Protein AF-A0A645GUB7-F1 (afdb_monomer_lite)

Radius of gyration: 15.47 Å; chains: 1; bounding box: 36×37×34 Å

InterPro domains:
  IPR005238 ComB-like [PF04029] (1-79)
  IPR036702 ComB-like superfamily [G3DSA:3.90.1560.10] (1-89)
  IPR036702 ComB-like superfamily [SSF142823] (1-79)

pLDDT: mean 95.02, std 4.2, range [62.38, 98.06]

Sequence (89 aa):
MEDTLFGGAFVKKLSERAEIVFGSDAVRIAMELWEKARNSPMDYLKNADHYHRLIANGAEGDAAYCLQRNTVSVVPYYNRESKKLTVLQ

Organism: NCBI:txid1076179

Foldseek 3Di:
DVVLLVLLVVVVVVVVPDDDDDPDCSNVVSVVLNVVCVVPVPVVCCPPPVCVVCVVVVNNVVSVVVPDPPPDDWDWDQDPVVRDIDTDD

Structure (mmCIF, N/CA/C/O backbone):
data_AF-A0A645GUB7-F1
#
_entry.id   AF-A0A645GUB7-F1
#
loop_
_atom_site.group_PDB
_atom_site.id
_atom_site.type_symbol
_atom_site.label_atom_id
_atom_site.label_alt_id
_atom_site.label_comp_id
_atom_site.label_asym_id
_atom_site.label_entity_id
_atom_site.label_seq_id
_atom_site.pdbx_PDB_ins_code
_atom_site.Cartn_x
_atom_site.Cartn_y
_atom_site.Cartn_z
_atom_site.occupancy
_atom_site.B_iso_or_equiv
_atom_site.auth_seq_id
_atom_site.auth_comp_id
_atom_site.auth_asym_id
_atom_site.auth_atom_id
_atom_site.pdbx_PDB_model_num
ATOM 1 N N . MET A 1 1 ? 8.186 -3.439 -1.101 1.00 93.50 1 MET A N 1
ATOM 2 C CA . MET A 1 1 ? 8.164 -2.226 -1.960 1.00 93.50 1 MET A CA 1
ATOM 3 C C . MET A 1 1 ? 6.729 -1.879 -2.338 1.00 93.50 1 MET A C 1
ATOM 5 O O . MET A 1 1 ? 6.297 -0.757 -2.120 1.00 93.50 1 MET A O 1
ATOM 9 N N . GLU A 1 2 ? 5.990 -2.857 -2.845 1.00 95.88 2 GLU A N 1
ATOM 10 C CA . GLU A 1 2 ? 4.549 -2.887 -3.085 1.00 95.88 2 GLU A CA 1
ATOM 11 C C . GLU A 1 2 ? 3.715 -2.309 -1.935 1.00 95.88 2 GLU A C 1
ATOM 13 O O . GLU A 1 2 ? 2.920 -1.407 -2.185 1.00 95.88 2 GLU A O 1
ATOM 18 N N . ASP A 1 3 ? 3.967 -2.702 -0.682 1.00 96.69 3 ASP A N 1
ATOM 19 C CA . ASP A 1 3 ? 3.241 -2.166 0.481 1.00 96.69 3 ASP A CA 1
ATOM 20 C C . ASP A 1 3 ? 3.447 -0.655 0.652 1.00 96.69 3 ASP A C 1
ATOM 22 O O . ASP A 1 3 ? 2.517 0.102 0.937 1.00 96.69 3 ASP A O 1
ATOM 26 N N . THR A 1 4 ? 4.677 -0.187 0.431 1.00 97.31 4 THR A N 1
ATOM 27 C CA . THR A 1 4 ? 5.023 1.236 0.491 1.00 97.31 4 THR A CA 1
ATOM 28 C C . THR A 1 4 ? 4.390 2.010 -0.664 1.00 97.31 4 THR A C 1
ATOM 30 O O . THR A 1 4 ? 3.881 3.110 -0.447 1.00 97.31 4 THR A O 1
ATOM 33 N N . LEU A 1 5 ? 4.363 1.436 -1.874 1.00 97.19 5 LEU A N 1
ATOM 34 C CA . LEU A 1 5 ? 3.656 2.027 -3.013 1.00 97.19 5 LEU A CA 1
ATOM 35 C C . LEU A 1 5 ? 2.158 2.144 -2.736 1.00 97.19 5 LEU A C 1
ATOM 37 O O . LEU A 1 5 ? 1.579 3.196 -3.008 1.00 97.19 5 LEU A O 1
ATOM 41 N N . PHE A 1 6 ? 1.542 1.106 -2.162 1.00 97.19 6 PHE A N 1
ATOM 42 C CA . PHE A 1 6 ? 0.147 1.153 -1.738 1.00 97.19 6 PHE A CA 1
ATOM 43 C C . PHE A 1 6 ? -0.077 2.265 -0.710 1.00 97.19 6 PHE A C 1
ATOM 45 O O . PHE A 1 6 ? -0.983 3.074 -0.892 1.00 97.19 6 PHE A O 1
ATOM 52 N N . GLY A 1 7 ? 0.773 2.370 0.317 1.00 97.00 7 GLY A N 1
ATOM 53 C CA . GLY A 1 7 ? 0.690 3.440 1.314 1.00 97.00 7 GLY A CA 1
ATOM 54 C C . GLY A 1 7 ? 0.744 4.839 0.689 1.00 97.00 7 GLY A C 1
ATOM 55 O O . GLY A 1 7 ? -0.087 5.692 1.003 1.00 97.00 7 GLY A O 1
ATOM 56 N N . GLY A 1 8 ? 1.660 5.065 -0.256 1.00 97.31 8 GLY A N 1
ATOM 57 C CA . GLY A 1 8 ? 1.760 6.329 -0.989 1.00 97.31 8 GLY A CA 1
ATOM 58 C C . GLY A 1 8 ? 0.538 6.618 -1.865 1.00 97.31 8 GLY A C 1
ATOM 59 O O . GLY A 1 8 ? -0.002 7.727 -1.831 1.00 97.31 8 GLY A O 1
ATOM 60 N N . ALA A 1 9 ? 0.057 5.615 -2.604 1.00 97.38 9 ALA A N 1
ATOM 61 C CA . ALA A 1 9 ? -1.152 5.715 -3.421 1.00 97.38 9 ALA A CA 1
ATOM 62 C C . ALA A 1 9 ? -2.394 6.014 -2.571 1.00 97.38 9 ALA A C 1
ATOM 64 O O . ALA A 1 9 ? -3.226 6.844 -2.946 1.00 97.38 9 ALA A O 1
ATOM 65 N N . PHE A 1 10 ? -2.500 5.359 -1.415 1.00 96.19 10 PHE A N 1
ATOM 66 C CA . PHE A 1 10 ? -3.594 5.516 -0.471 1.00 96.19 10 PHE A CA 1
ATOM 67 C C . PHE A 1 10 ? -3.616 6.922 0.124 1.00 96.19 10 PHE A C 1
ATOM 69 O O . PHE A 1 10 ? -4.646 7.587 0.063 1.00 96.19 10 PHE A O 1
ATOM 76 N N . VAL A 1 11 ? -2.477 7.420 0.617 1.00 96.31 11 VAL A N 1
ATOM 77 C CA . VAL A 1 11 ? -2.384 8.785 1.158 1.00 96.31 11 VAL A CA 1
ATOM 78 C C . VAL A 1 11 ? -2.689 9.817 0.079 1.00 96.31 11 VAL A C 1
ATOM 80 O O . VAL A 1 11 ? -3.485 10.717 0.325 1.00 96.31 11 VAL A O 1
ATOM 83 N N . LYS A 1 12 ? -2.159 9.650 -1.143 1.00 95.31 12 LYS A N 1
ATOM 84 C CA . LYS A 1 12 ? -2.488 10.533 -2.271 1.00 95.31 12 LYS A CA 1
ATOM 85 C C . LYS A 1 12 ? -3.997 10.610 -2.506 1.00 95.31 12 LYS A C 1
ATOM 87 O O . LYS A 1 12 ? -4.532 11.702 -2.671 1.00 95.31 12 LYS A O 1
ATOM 92 N N . LYS A 1 13 ? -4.677 9.461 -2.502 1.00 95.31 13 LYS A N 1
ATOM 93 C CA . LYS A 1 13 ? -6.133 9.368 -2.677 1.00 95.31 13 LYS A CA 1
ATOM 94 C C . LYS A 1 13 ? -6.912 9.942 -1.499 1.00 95.31 13 LYS A C 1
ATOM 96 O O . LYS A 1 13 ? -7.961 10.544 -1.707 1.00 95.31 13 LYS A O 1
ATOM 101 N N . LEU A 1 14 ? -6.417 9.773 -0.279 1.00 95.06 14 LEU A N 1
ATOM 102 C CA . LEU A 1 14 ? -7.045 10.324 0.915 1.00 95.06 14 LEU A CA 1
ATOM 103 C C . LEU A 1 14 ? -6.926 11.856 0.940 1.00 95.06 14 LEU A C 1
ATOM 105 O O . LEU A 1 14 ? -7.896 12.526 1.283 1.00 95.06 14 LEU A O 1
ATOM 109 N N . SER A 1 15 ? -5.791 12.415 0.496 1.00 94.38 15 SER A N 1
ATOM 110 C CA . SER A 1 15 ? -5.564 13.868 0.424 1.00 94.38 15 SER A CA 1
ATOM 111 C C . SER A 1 15 ? -6.470 14.569 -0.591 1.00 94.38 15 SER A C 1
ATOM 113 O O . SER A 1 15 ? -6.669 15.773 -0.502 1.00 94.38 15 SER A O 1
ATOM 115 N N . GLU A 1 16 ? -7.040 13.833 -1.551 1.00 95.00 16 GLU A N 1
ATOM 116 C CA . GLU A 1 16 ? -8.074 14.347 -2.462 1.00 95.00 16 GLU A CA 1
ATOM 117 C C . GLU A 1 16 ? -9.448 14.484 -1.775 1.00 95.00 16 GLU A C 1
ATOM 119 O O . GLU A 1 16 ? -10.341 15.127 -2.320 1.00 95.00 16 GLU A O 1
ATOM 124 N N . ARG A 1 17 ? -9.648 13.851 -0.609 1.00 95.19 17 ARG A N 1
ATOM 125 C CA . ARG A 1 17 ? -10.951 13.747 0.073 1.00 95.19 17 ARG A CA 1
ATOM 126 C C . ARG A 1 17 ? -11.015 14.454 1.421 1.00 95.19 17 ARG A C 1
ATOM 128 O O . ARG A 1 17 ? -12.113 14.767 1.871 1.00 95.19 17 ARG A O 1
ATOM 135 N N . ALA A 1 18 ? -9.880 14.661 2.074 1.00 94.69 18 ALA A N 1
ATOM 136 C CA . ALA A 1 18 ? -9.806 15.285 3.385 1.00 94.69 18 ALA A CA 1
ATOM 137 C C . ALA A 1 18 ? -8.467 16.000 3.570 1.00 94.69 18 ALA A C 1
ATOM 139 O O . ALA A 1 18 ? -7.461 15.638 2.955 1.00 94.69 18 ALA A O 1
ATOM 140 N N . GLU A 1 19 ? -8.450 16.981 4.468 1.00 93.69 19 GLU A N 1
ATOM 141 C CA . GLU A 1 19 ? -7.201 17.517 4.997 1.00 93.69 19 GLU A CA 1
ATOM 142 C C . GLU A 1 19 ? -6.523 16.447 5.865 1.00 93.69 19 GLU A C 1
ATOM 144 O O . GLU A 1 19 ? -7.156 15.838 6.730 1.00 93.69 19 GLU A O 1
ATOM 149 N N . ILE A 1 20 ? -5.238 16.188 5.612 1.00 91.44 20 ILE A N 1
ATOM 150 C CA . ILE A 1 20 ? -4.463 15.175 6.332 1.00 91.44 20 ILE A CA 1
ATOM 151 C C . ILE A 1 20 ? -3.240 15.824 6.958 1.00 91.44 20 ILE A C 1
ATOM 153 O O . ILE A 1 20 ? -2.454 16.481 6.278 1.00 91.44 20 ILE A O 1
ATOM 157 N N . VAL A 1 21 ? -3.025 15.529 8.236 1.00 92.62 21 VAL A N 1
ATOM 158 C CA . VAL A 1 21 ? -1.768 15.801 8.930 1.00 92.62 21 VAL A CA 1
ATOM 159 C C . VAL A 1 21 ? -0.878 14.563 8.834 1.00 92.62 21 VAL A C 1
ATOM 161 O O . VAL A 1 21 ? -1.261 13.475 9.267 1.00 92.62 21 VAL A O 1
ATOM 164 N N . PHE A 1 22 ? 0.317 14.702 8.262 1.00 92.69 22 PHE A N 1
ATOM 165 C CA . PHE A 1 22 ? 1.272 13.594 8.194 1.00 92.69 22 PHE A CA 1
ATOM 166 C C . PHE A 1 22 ? 1.961 13.402 9.545 1.00 92.69 22 PHE A C 1
ATOM 168 O O . PHE A 1 22 ? 2.623 14.309 10.039 1.00 92.69 22 PHE A O 1
ATOM 175 N N . GLY A 1 23 ? 1.825 12.207 10.123 1.00 91.75 23 GLY A N 1
ATOM 176 C CA . GLY A 1 23 ? 2.391 11.874 11.436 1.00 91.75 23 GLY A CA 1
ATOM 177 C C . GLY A 1 23 ? 3.827 11.337 11.417 1.00 91.75 23 GLY A C 1
ATOM 178 O O . GLY A 1 23 ? 4.358 11.013 12.473 1.00 91.75 23 GLY A O 1
ATOM 179 N N . SER A 1 24 ? 4.447 11.176 10.243 1.00 95.75 24 SER A N 1
ATOM 180 C CA . SER A 1 24 ? 5.810 10.644 10.099 1.00 95.75 24 SER A CA 1
ATOM 181 C C . SER A 1 24 ? 6.383 10.927 8.706 1.00 95.75 24 SER A C 1
ATOM 183 O O . SER A 1 24 ? 5.640 10.954 7.721 1.00 95.75 24 SER A O 1
ATOM 185 N N . ASP A 1 25 ? 7.710 11.039 8.604 1.00 97.31 25 ASP A N 1
ATOM 186 C CA . ASP A 1 25 ? 8.435 11.140 7.328 1.00 97.31 25 ASP A CA 1
ATOM 187 C C . ASP A 1 25 ? 8.231 9.917 6.427 1.00 97.31 25 ASP A C 1
ATOM 189 O O . ASP A 1 25 ? 8.273 10.037 5.203 1.00 97.31 25 ASP A O 1
ATOM 193 N N . ALA A 1 26 ? 7.908 8.756 7.007 1.00 97.69 26 ALA A N 1
ATOM 194 C CA . ALA A 1 26 ? 7.575 7.551 6.250 1.00 97.69 26 ALA A CA 1
ATOM 195 C C . ALA A 1 26 ? 6.420 7.785 5.259 1.00 97.69 26 ALA A C 1
ATOM 197 O O . ALA A 1 26 ? 6.425 7.228 4.162 1.00 97.69 26 ALA A O 1
ATOM 198 N N . VAL A 1 27 ? 5.462 8.657 5.606 1.00 97.00 27 VAL A N 1
ATOM 199 C CA . VAL A 1 27 ? 4.353 9.031 4.717 1.00 97.00 27 VAL A CA 1
ATOM 200 C C . VAL A 1 27 ? 4.869 9.784 3.491 1.00 97.00 27 VAL A C 1
ATOM 202 O O . VAL A 1 27 ? 4.467 9.487 2.368 1.00 97.00 27 VAL A O 1
ATOM 205 N N . ARG A 1 28 ? 5.800 10.724 3.692 1.00 96.19 28 ARG A N 1
ATOM 206 C CA . ARG A 1 28 ? 6.399 11.518 2.609 1.00 96.19 28 ARG A CA 1
ATOM 207 C C . ARG A 1 28 ? 7.208 10.631 1.670 1.00 96.19 28 ARG A C 1
ATOM 209 O O . ARG A 1 28 ? 7.010 10.690 0.461 1.00 96.19 28 ARG A O 1
ATOM 216 N N . ILE A 1 29 ? 8.030 9.745 2.234 1.00 97.88 29 ILE A N 1
ATOM 217 C CA . ILE A 1 29 ? 8.821 8.765 1.477 1.00 97.88 29 ILE A CA 1
ATOM 218 C C . ILE A 1 29 ? 7.903 7.862 0.642 1.00 97.88 29 ILE A C 1
ATOM 220 O O . ILE A 1 29 ? 8.146 7.660 -0.547 1.00 97.88 29 ILE A O 1
ATOM 224 N N . ALA A 1 30 ? 6.820 7.351 1.235 1.00 98.06 30 ALA A N 1
ATOM 225 C CA . ALA A 1 30 ? 5.860 6.511 0.524 1.00 98.06 30 ALA A CA 1
ATOM 226 C C . ALA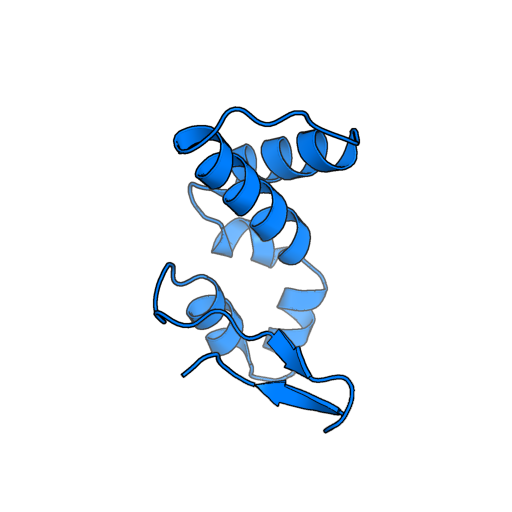 A 1 30 ? 5.183 7.257 -0.637 1.00 98.06 30 ALA A C 1
ATOM 228 O O . ALA A 1 30 ? 5.057 6.709 -1.732 1.00 98.06 30 ALA A O 1
ATOM 229 N N . MET A 1 31 ? 4.790 8.519 -0.432 1.00 97.19 31 MET A N 1
ATOM 230 C CA . MET A 1 31 ? 4.218 9.356 -1.490 1.00 97.19 31 MET A CA 1
ATOM 231 C C . MET A 1 31 ? 5.210 9.625 -2.626 1.00 97.19 31 MET A C 1
ATOM 233 O O . MET A 1 31 ? 4.832 9.517 -3.789 1.00 97.19 31 MET A O 1
ATOM 237 N N . GLU A 1 32 ? 6.471 9.936 -2.320 1.00 97.25 32 GLU A N 1
ATOM 238 C CA . GLU A 1 32 ? 7.501 10.145 -3.346 1.00 97.25 32 GLU A CA 1
ATOM 239 C C . GLU A 1 32 ? 7.765 8.882 -4.170 1.00 97.25 32 GLU A C 1
ATOM 241 O O . GLU A 1 32 ? 7.889 8.949 -5.395 1.00 97.25 32 GLU A O 1
ATOM 246 N N . LEU A 1 33 ? 7.828 7.720 -3.514 1.00 97.44 33 LEU A N 1
ATOM 247 C CA . LEU A 1 33 ? 7.957 6.431 -4.193 1.00 97.44 33 LEU A CA 1
ATOM 248 C C . LEU A 1 33 ? 6.754 6.166 -5.103 1.00 97.44 33 LEU A C 1
ATOM 250 O O . LEU A 1 33 ? 6.929 5.773 -6.257 1.00 97.44 33 LEU A O 1
ATOM 254 N N . TRP A 1 34 ? 5.541 6.443 -4.619 1.00 97.75 34 TRP A N 1
ATOM 255 C CA . TRP A 1 34 ? 4.333 6.321 -5.426 1.00 97.75 34 TRP A CA 1
ATOM 256 C C . TRP A 1 34 ? 4.350 7.244 -6.649 1.00 97.75 34 TRP A C 1
ATOM 258 O O . TRP A 1 34 ? 4.063 6.783 -7.750 1.00 97.75 34 TRP A O 1
ATOM 268 N N . GLU A 1 35 ? 4.726 8.517 -6.508 1.00 97.69 35 GLU A N 1
ATOM 269 C CA . GLU A 1 35 ? 4.779 9.447 -7.646 1.00 97.69 35 GLU A CA 1
ATOM 270 C C . GLU A 1 35 ? 5.803 9.011 -8.712 1.00 97.69 35 GLU A C 1
ATOM 272 O O . GLU A 1 35 ? 5.564 9.211 -9.902 1.00 97.69 35 GLU A O 1
ATOM 277 N N . LYS A 1 36 ? 6.897 8.340 -8.323 1.00 96.69 36 LYS A N 1
ATOM 278 C CA . LYS A 1 36 ? 7.852 7.734 -9.272 1.00 96.69 36 LYS A CA 1
ATOM 279 C C . LYS A 1 36 ? 7.280 6.501 -9.983 1.00 96.69 36 LYS A C 1
ATOM 281 O O . LYS A 1 36 ? 7.578 6.282 -11.153 1.00 96.69 36 LYS A O 1
ATOM 286 N N . ALA A 1 37 ? 6.469 5.701 -9.292 1.00 97.00 37 ALA A N 1
ATOM 287 C CA . ALA A 1 37 ? 5.959 4.424 -9.794 1.00 97.00 37 ALA A CA 1
ATOM 288 C C . ALA A 1 37 ? 4.605 4.518 -10.522 1.00 97.00 37 ALA A C 1
ATOM 290 O O . ALA A 1 37 ? 4.295 3.664 -11.347 1.00 97.00 37 ALA A O 1
ATOM 291 N N . ARG A 1 38 ? 3.779 5.535 -10.240 1.00 96.00 38 ARG A N 1
ATOM 292 C CA . ARG A 1 38 ? 2.344 5.597 -10.599 1.00 96.00 38 ARG A CA 1
ATOM 293 C C . ARG A 1 38 ? 2.005 5.395 -12.077 1.00 96.00 38 ARG A C 1
ATOM 295 O O . ARG A 1 38 ? 0.885 4.988 -12.377 1.00 96.00 38 ARG A O 1
ATOM 302 N N . ASN A 1 39 ? 2.930 5.710 -12.984 1.00 96.62 39 ASN A N 1
ATOM 303 C CA . ASN A 1 39 ? 2.720 5.558 -14.426 1.00 96.62 39 ASN A CA 1
ATOM 304 C C . ASN A 1 39 ? 2.884 4.101 -14.881 1.00 96.62 39 ASN A C 1
ATOM 306 O O . ASN A 1 39 ? 2.216 3.690 -15.823 1.00 96.62 39 ASN A O 1
ATOM 310 N N . SER A 1 40 ? 3.728 3.321 -14.197 1.00 95.81 40 SER A N 1
ATOM 311 C CA . SER A 1 40 ? 3.846 1.874 -14.398 1.00 95.81 40 SER A CA 1
ATOM 312 C C . SER A 1 40 ? 4.234 1.165 -13.089 1.00 95.81 40 SER A C 1
ATOM 314 O O . SER A 1 40 ? 5.404 0.835 -12.872 1.00 95.81 40 SER A O 1
ATOM 316 N N . PRO A 1 41 ? 3.265 0.919 -12.179 1.00 95.56 41 PRO A N 1
ATOM 317 C CA . PRO A 1 41 ? 3.549 0.270 -10.899 1.00 95.56 41 PRO A CA 1
ATOM 318 C C . PRO A 1 41 ? 4.110 -1.144 -11.065 1.00 95.56 41 PRO A C 1
ATOM 320 O O . PRO A 1 41 ? 4.965 -1.557 -10.289 1.00 95.56 41 PRO A O 1
ATOM 323 N N . MET A 1 42 ? 3.668 -1.865 -12.101 1.00 95.44 42 MET A N 1
ATOM 324 C CA . MET A 1 42 ? 4.174 -3.201 -12.411 1.00 95.44 42 MET A CA 1
ATOM 325 C C . MET A 1 42 ? 5.667 -3.165 -12.735 1.00 95.44 42 MET A C 1
ATOM 327 O O . MET A 1 42 ? 6.438 -3.911 -12.138 1.00 95.44 42 MET A O 1
ATOM 331 N N . ASP A 1 43 ? 6.096 -2.275 -13.634 1.00 95.94 43 ASP A N 1
ATOM 332 C CA . ASP A 1 43 ? 7.513 -2.191 -13.999 1.00 95.94 43 ASP A CA 1
ATOM 333 C C . ASP A 1 43 ? 8.380 -1.753 -12.820 1.00 95.94 43 ASP A C 1
ATOM 335 O O . ASP A 1 43 ? 9.502 -2.230 -12.670 1.00 95.94 43 ASP A O 1
ATOM 339 N N . TYR A 1 44 ? 7.844 -0.902 -11.943 1.00 95.56 44 TYR A N 1
ATOM 340 C CA . TYR A 1 44 ? 8.534 -0.514 -10.718 1.00 95.56 44 TYR A CA 1
ATOM 341 C C . TYR A 1 44 ? 8.765 -1.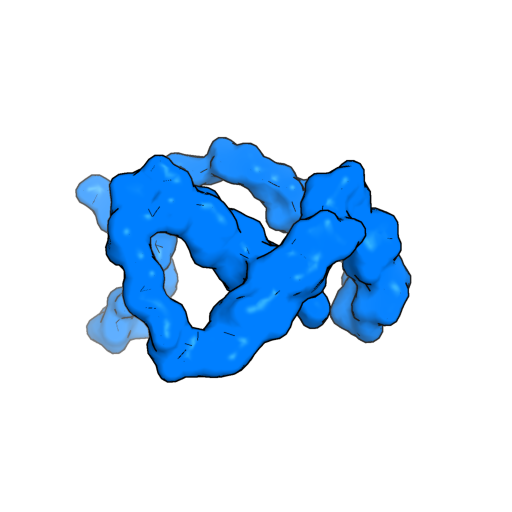713 -9.784 1.00 95.56 44 TYR A C 1
ATOM 343 O O . TYR A 1 44 ? 9.843 -1.855 -9.208 1.00 95.56 44 TYR A O 1
ATOM 351 N N . LEU A 1 45 ? 7.772 -2.600 -9.661 1.00 95.38 45 LEU A N 1
ATOM 352 C CA . LEU A 1 45 ? 7.836 -3.773 -8.789 1.00 95.38 45 LEU A CA 1
ATOM 353 C C . LEU A 1 45 ? 8.679 -4.920 -9.340 1.00 95.38 45 LEU A C 1
ATOM 355 O O . LEU A 1 45 ? 9.105 -5.757 -8.548 1.00 95.38 45 LEU A O 1
ATOM 359 N N . LYS A 1 46 ? 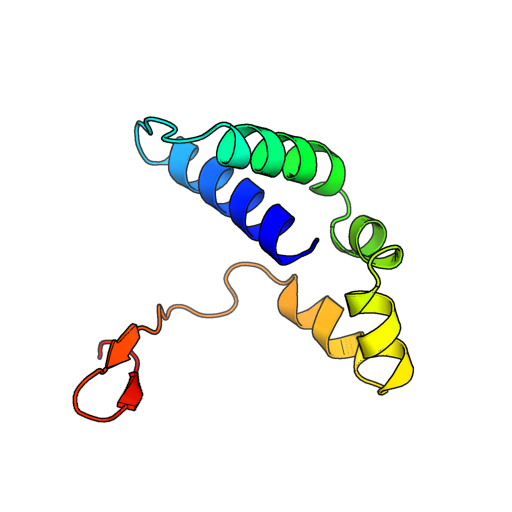8.989 -4.944 -10.642 1.00 95.19 46 LYS A N 1
ATOM 360 C CA . LYS A 1 46 ? 9.821 -6.001 -11.245 1.00 95.19 46 LYS A CA 1
ATOM 361 C C . LYS A 1 46 ? 11.200 -6.154 -10.604 1.00 95.19 46 LYS A C 1
ATOM 363 O O . LYS A 1 46 ? 11.775 -7.230 -10.690 1.00 95.19 46 LYS A O 1
ATOM 368 N N . ASN A 1 47 ? 11.707 -5.099 -9.964 1.00 91.81 47 ASN A N 1
ATOM 369 C CA . ASN A 1 47 ? 12.997 -5.088 -9.270 1.00 91.81 47 ASN A CA 1
ATOM 370 C C . ASN A 1 47 ? 12.890 -5.410 -7.767 1.00 91.81 47 ASN A C 1
ATOM 372 O O . ASN A 1 47 ? 13.881 -5.308 -7.049 1.00 91.81 47 ASN A O 1
ATOM 376 N N . ALA A 1 48 ? 11.694 -5.714 -7.252 1.00 94.50 48 ALA A N 1
ATOM 377 C CA . ALA A 1 48 ? 11.503 -6.048 -5.848 1.00 94.50 48 ALA A CA 1
ATOM 378 C C . ALA A 1 48 ? 11.754 -7.542 -5.601 1.00 94.50 48 ALA A C 1
ATOM 380 O O . ALA A 1 48 ? 11.212 -8.396 -6.304 1.00 94.50 48 ALA A O 1
ATOM 381 N N . ASP A 1 49 ? 12.467 -7.873 -4.521 1.00 96.69 49 ASP A N 1
ATOM 382 C CA . ASP A 1 49 ? 12.721 -9.265 -4.112 1.00 96.69 49 ASP A CA 1
ATOM 383 C C . ASP A 1 49 ? 11.435 -10.095 -3.989 1.00 96.69 49 ASP A C 1
ATOM 385 O O . ASP A 1 49 ? 11.398 -11.279 -4.330 1.00 96.69 49 ASP A O 1
ATOM 389 N N . HIS A 1 50 ? 10.346 -9.477 -3.520 1.00 95.69 50 HIS A N 1
ATOM 390 C CA . HIS A 1 50 ? 9.056 -10.153 -3.422 1.00 95.69 50 HIS A CA 1
ATOM 391 C C . HIS A 1 50 ? 8.475 -10.507 -4.798 1.00 95.69 50 HIS A C 1
ATOM 393 O O . HIS A 1 50 ? 7.968 -11.615 -4.961 1.00 95.69 50 HIS A O 1
ATOM 399 N N . TYR A 1 51 ? 8.611 -9.639 -5.804 1.00 96.44 51 TYR A N 1
ATOM 400 C CA . TYR A 1 51 ? 8.184 -9.961 -7.165 1.00 96.44 51 TYR A CA 1
ATOM 401 C C . TYR A 1 51 ? 8.975 -11.151 -7.716 1.00 96.44 51 TYR A C 1
ATOM 403 O O . TYR A 1 51 ? 8.379 -12.113 -8.193 1.00 96.44 51 TYR A O 1
ATOM 411 N N . HIS A 1 52 ? 10.302 -11.163 -7.550 1.00 96.38 52 HIS A N 1
ATOM 412 C CA . HIS A 1 52 ? 11.129 -12.302 -7.961 1.00 96.38 52 HIS A CA 1
ATOM 413 C C . HIS A 1 52 ? 10.704 -13.616 -7.290 1.00 96.38 52 HIS A C 1
ATOM 415 O O . HIS A 1 52 ? 10.660 -14.661 -7.942 1.00 96.38 52 HIS A O 1
ATOM 421 N N . ARG A 1 53 ? 10.321 -13.571 -6.007 1.00 97.06 53 ARG A N 1
ATOM 422 C CA . ARG A 1 53 ? 9.768 -14.734 -5.297 1.00 97.06 53 ARG A CA 1
ATOM 423 C C . ARG A 1 53 ? 8.434 -15.204 -5.881 1.00 97.06 53 ARG A C 1
ATOM 425 O O . ARG A 1 53 ? 8.234 -16.413 -5.956 1.00 97.06 53 ARG A O 1
ATOM 432 N N . LEU A 1 54 ? 7.544 -14.304 -6.304 1.00 96.62 54 LEU A N 1
ATOM 433 C CA . LEU A 1 54 ? 6.287 -14.685 -6.965 1.00 96.62 54 LEU A CA 1
ATOM 434 C C . LEU A 1 54 ? 6.557 -15.428 -8.277 1.00 96.62 54 LEU A C 1
ATOM 436 O O . LEU A 1 54 ? 6.009 -16.510 -8.485 1.00 96.62 54 LEU A O 1
ATOM 440 N N . ILE A 1 55 ? 7.465 -14.909 -9.112 1.00 96.25 55 ILE A N 1
ATOM 441 C CA . ILE A 1 55 ? 7.864 -15.566 -10.369 1.00 96.25 55 ILE A CA 1
ATOM 442 C C . ILE A 1 55 ? 8.423 -16.965 -10.101 1.00 96.25 55 ILE A C 1
ATOM 444 O O . ILE A 1 55 ? 7.993 -17.936 -10.722 1.00 96.25 55 ILE A O 1
ATOM 448 N N . ALA A 1 56 ? 9.332 -17.086 -9.130 1.00 97.44 56 ALA A N 1
ATOM 449 C CA . ALA A 1 56 ? 9.948 -18.362 -8.770 1.00 97.44 56 ALA A CA 1
ATOM 450 C C . ALA A 1 56 ? 8.939 -19.423 -8.285 1.00 97.44 56 ALA A C 1
ATOM 452 O O . ALA A 1 56 ? 9.241 -20.611 -8.333 1.00 97.44 56 ALA A O 1
ATOM 453 N N . ASN A 1 57 ? 7.748 -19.009 -7.840 1.00 97.31 57 ASN A N 1
ATOM 454 C CA . ASN A 1 57 ? 6.673 -19.895 -7.384 1.00 97.31 57 ASN A CA 1
ATOM 455 C C . ASN A 1 57 ? 5.518 -20.021 -8.397 1.00 97.31 57 ASN A C 1
ATOM 457 O O . ASN A 1 57 ? 4.463 -20.548 -8.051 1.00 97.31 57 ASN A O 1
ATOM 461 N N . GLY A 1 58 ? 5.687 -19.543 -9.636 1.00 96.75 58 GLY A N 1
ATOM 462 C CA . GLY A 1 58 ? 4.645 -19.607 -10.669 1.00 96.75 58 GLY A CA 1
ATOM 463 C C . GLY A 1 58 ? 3.442 -18.689 -10.413 1.00 96.75 58 GLY A C 1
ATOM 464 O O . GLY A 1 58 ? 2.394 -18.875 -11.025 1.00 96.75 58 GLY A O 1
ATOM 465 N N . ALA A 1 59 ? 3.587 -17.698 -9.532 1.00 95.81 59 ALA A N 1
ATOM 466 C CA . ALA A 1 59 ? 2.531 -16.789 -9.085 1.00 95.81 59 ALA A CA 1
ATOM 467 C C . ALA A 1 59 ? 2.630 -15.392 -9.734 1.00 95.81 59 ALA A C 1
ATOM 469 O O . ALA A 1 59 ? 2.232 -14.389 -9.149 1.00 95.81 59 ALA A O 1
ATOM 470 N N . GLU A 1 60 ? 3.180 -15.287 -10.948 1.00 91.44 60 GLU A N 1
ATOM 471 C CA . GLU A 1 60 ? 3.328 -13.996 -11.645 1.00 91.44 60 GLU A CA 1
ATOM 472 C C . GLU A 1 60 ? 1.988 -13.270 -11.848 1.00 91.44 60 GLU A C 1
ATOM 474 O O . GLU A 1 60 ? 1.906 -12.047 -11.705 1.00 91.44 60 GLU A O 1
ATOM 479 N N . GLY A 1 61 ? 0.927 -14.031 -12.140 1.00 94.19 61 GLY A N 1
ATOM 480 C CA . GLY A 1 61 ? -0.420 -13.494 -12.338 1.00 94.19 61 GLY A CA 1
ATOM 481 C C . GLY A 1 61 ? -0.960 -12.743 -11.117 1.00 94.19 61 GLY A C 1
ATOM 482 O O . GLY A 1 61 ? -1.714 -11.780 -11.281 1.00 94.19 61 GLY A O 1
ATOM 483 N N . ASP A 1 62 ? -0.516 -13.108 -9.912 1.00 95.19 62 ASP A N 1
ATOM 484 C CA . ASP A 1 62 ? -0.968 -12.489 -8.666 1.00 95.19 62 ASP A CA 1
ATOM 485 C C . ASP A 1 62 ? -0.503 -11.036 -8.570 1.00 95.19 62 ASP A C 1
ATOM 487 O O . ASP A 1 62 ? -1.259 -10.174 -8.126 1.00 95.19 62 ASP A O 1
ATOM 491 N N . ALA A 1 63 ? 0.703 -10.719 -9.054 1.00 92.75 63 ALA A N 1
ATOM 492 C CA . ALA A 1 63 ? 1.187 -9.341 -9.080 1.00 92.75 63 ALA A CA 1
ATOM 493 C C . ALA A 1 63 ? 0.308 -8.461 -9.985 1.00 92.75 63 ALA A C 1
ATOM 495 O O . ALA A 1 63 ? -0.038 -7.335 -9.623 1.00 92.75 63 ALA A O 1
ATOM 496 N N . ALA A 1 64 ? -0.081 -8.975 -11.157 1.00 92.75 64 ALA A N 1
ATOM 497 C CA . ALA A 1 64 ? -0.926 -8.245 -12.101 1.00 92.75 64 ALA A CA 1
ATOM 498 C C . ALA A 1 64 ? -2.342 -8.046 -11.553 1.00 92.75 64 ALA A C 1
ATOM 500 O O . ALA A 1 64 ? -2.908 -6.959 -11.680 1.00 92.75 64 ALA A O 1
ATOM 501 N N . TYR A 1 65 ? -2.891 -9.077 -10.909 1.00 95.19 65 TYR A N 1
ATOM 502 C CA . TYR A 1 65 ? -4.197 -9.017 -10.267 1.00 95.19 65 TYR A CA 1
ATOM 503 C C . TYR A 1 65 ? -4.215 -8.021 -9.095 1.00 95.19 65 TYR A C 1
ATOM 505 O O . TYR A 1 65 ? -5.070 -7.138 -9.053 1.00 95.19 65 TYR A O 1
ATOM 513 N N . CYS A 1 66 ? -3.234 -8.089 -8.189 1.00 95.06 66 CYS A N 1
ATOM 514 C CA . CYS A 1 66 ? -3.150 -7.225 -7.005 1.00 95.06 66 CYS A CA 1
ATOM 515 C C . CYS A 1 66 ? -2.974 -5.730 -7.327 1.00 95.06 66 CYS A C 1
ATOM 517 O O . CYS A 1 66 ? -3.299 -4.884 -6.496 1.00 95.06 66 CYS A O 1
ATOM 519 N N . LEU A 1 67 ? -2.480 -5.379 -8.518 1.00 94.38 67 LEU A N 1
ATOM 520 C CA . LEU A 1 67 ? -2.337 -3.984 -8.957 1.00 94.38 67 LEU A CA 1
ATOM 521 C C . LEU A 1 67 ? -3.622 -3.379 -9.545 1.00 94.38 67 LEU A C 1
ATOM 523 O O . LEU A 1 67 ? -3.667 -2.175 -9.830 1.00 94.38 67 LEU A O 1
ATOM 527 N N . GLN A 1 68 ? -4.674 -4.177 -9.734 1.00 95.25 68 GLN A N 1
ATOM 528 C CA . GLN A 1 68 ? -5.969 -3.669 -10.172 1.00 95.25 68 GLN A CA 1
ATOM 529 C C . GLN A 1 68 ? -6.603 -2.802 -9.079 1.00 95.25 68 GLN A C 1
ATOM 531 O O . GLN A 1 68 ? -6.584 -3.123 -7.893 1.00 95.25 68 GLN A O 1
ATOM 536 N N . ARG A 1 69 ? -7.188 -1.669 -9.477 1.00 93.25 69 ARG A N 1
ATOM 537 C CA . ARG A 1 69 ? -7.762 -0.694 -8.539 1.00 93.25 69 ARG A CA 1
ATOM 538 C C . ARG A 1 69 ? -9.269 -0.880 -8.416 1.00 93.25 69 ARG A C 1
ATOM 540 O O . ARG A 1 69 ? -9.953 -0.952 -9.430 1.00 93.25 69 ARG A O 1
ATOM 547 N N . ASN A 1 70 ? -9.774 -0.841 -7.180 1.00 92.94 70 ASN A N 1
ATOM 548 C CA . ASN A 1 70 ? -11.206 -0.850 -6.853 1.00 92.94 70 ASN A CA 1
ATOM 549 C C . ASN A 1 70 ? -11.982 -2.048 -7.441 1.00 92.94 70 ASN A C 1
ATOM 551 O O . ASN A 1 70 ? -13.104 -1.887 -7.911 1.00 92.94 70 ASN A O 1
ATOM 555 N N . THR A 1 71 ? -11.393 -3.247 -7.425 1.00 95.75 71 THR A N 1
ATOM 556 C CA . THR A 1 71 ? -12.040 -4.481 -7.913 1.00 95.75 71 THR A CA 1
ATOM 557 C C . THR A 1 71 ? -13.101 -5.032 -6.960 1.00 95.75 71 THR A C 1
ATOM 559 O O . THR A 1 71 ? -13.938 -5.832 -7.367 1.00 95.75 71 THR A O 1
ATOM 562 N N . VAL A 1 72 ? -13.083 -4.598 -5.697 1.00 93.19 72 VAL A N 1
ATOM 563 C CA . VAL A 1 72 ? -14.019 -5.017 -4.648 1.00 93.19 72 VAL A CA 1
ATOM 564 C C . VAL A 1 72 ? -14.552 -3.807 -3.881 1.00 93.19 72 VAL A C 1
ATOM 566 O O . VAL A 1 72 ? -13.867 -2.794 -3.749 1.00 93.19 72 VAL A O 1
ATOM 569 N N . SER A 1 73 ? -15.772 -3.920 -3.349 1.00 93.88 73 SER A N 1
ATOM 570 C CA . SER A 1 73 ? -16.466 -2.862 -2.595 1.00 93.88 73 SER A CA 1
ATOM 571 C C . SER A 1 73 ? -16.459 -3.080 -1.076 1.00 93.88 73 SER A C 1
ATOM 573 O O . SER A 1 73 ? -17.272 -2.491 -0.368 1.00 93.88 73 SER A O 1
ATOM 575 N N . VAL A 1 74 ? -15.586 -3.955 -0.572 1.00 94.06 74 VAL A N 1
ATOM 576 C CA . VAL A 1 74 ? -15.539 -4.352 0.842 1.00 94.06 74 VAL A CA 1
ATOM 577 C C . VAL A 1 74 ? -14.239 -3.899 1.502 1.00 94.06 74 VAL A C 1
ATOM 579 O O . VAL A 1 74 ? -13.176 -3.944 0.887 1.00 94.06 74 VAL A O 1
ATOM 582 N N . VAL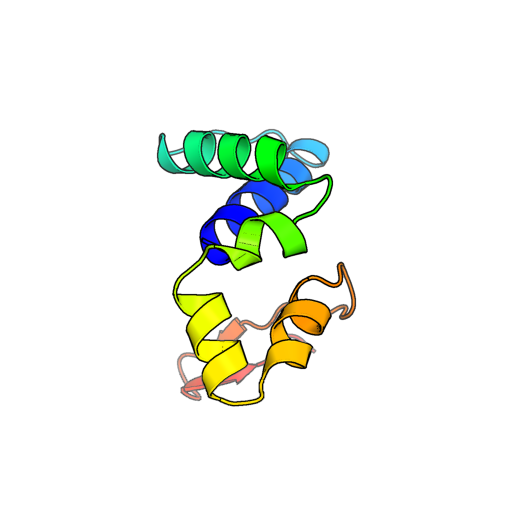 A 1 75 ? -14.321 -3.506 2.776 1.00 93.75 75 VAL A N 1
ATOM 583 C CA . VAL A 1 75 ? -13.156 -3.262 3.640 1.00 93.75 75 VAL A CA 1
ATOM 584 C C . VAL A 1 75 ? -13.181 -4.307 4.757 1.00 93.75 75 VAL A C 1
ATOM 586 O O . VAL A 1 75 ? -14.031 -4.216 5.647 1.00 93.75 75 VAL A O 1
ATOM 589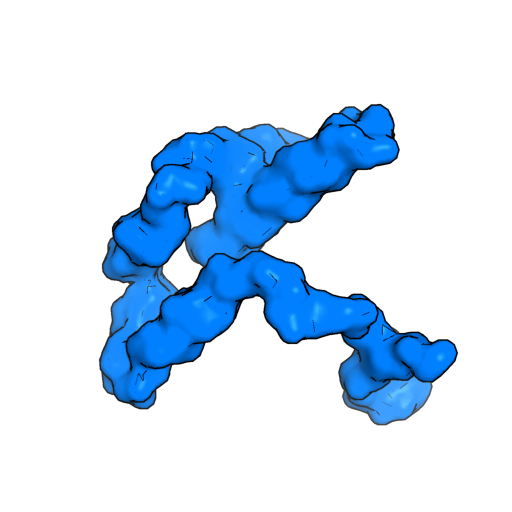 N N . PRO A 1 76 ? -12.316 -5.334 4.712 1.00 95.12 76 PRO A N 1
ATOM 590 C CA . PRO A 1 76 ? -12.286 -6.351 5.751 1.00 95.12 76 PRO A CA 1
ATOM 591 C C . PRO A 1 76 ? -11.748 -5.774 7.065 1.00 95.12 76 PRO A C 1
ATOM 593 O O . PRO A 1 76 ? -10.878 -4.903 7.072 1.00 95.12 76 PRO A O 1
ATOM 596 N N . TYR A 1 77 ? -12.225 -6.310 8.185 1.00 95.94 77 TYR A N 1
ATOM 597 C CA . TYR A 1 77 ? -11.696 -6.028 9.515 1.00 95.94 77 TYR A CA 1
ATOM 598 C C . TYR A 1 77 ? -11.370 -7.330 10.249 1.00 95.94 77 TYR A C 1
ATOM 600 O O . TYR A 1 77 ? -11.970 -8.380 10.015 1.00 95.94 77 TYR A O 1
ATOM 608 N N . TYR A 1 78 ? -10.399 -7.265 11.156 1.00 96.50 78 TYR A N 1
ATOM 609 C CA . TYR A 1 78 ? -10.045 -8.396 12.005 1.00 96.50 78 TYR A CA 1
ATOM 610 C C . TYR A 1 78 ? -10.944 -8.435 13.246 1.00 96.50 78 TYR A C 1
ATOM 612 O O . TYR A 1 78 ? -10.881 -7.546 14.099 1.00 96.50 78 TYR A O 1
ATOM 620 N N . ASN A 1 79 ? -11.773 -9.474 13.369 1.00 96.69 79 ASN A N 1
ATOM 621 C CA . ASN A 1 79 ? -12.600 -9.707 14.547 1.00 96.69 79 ASN 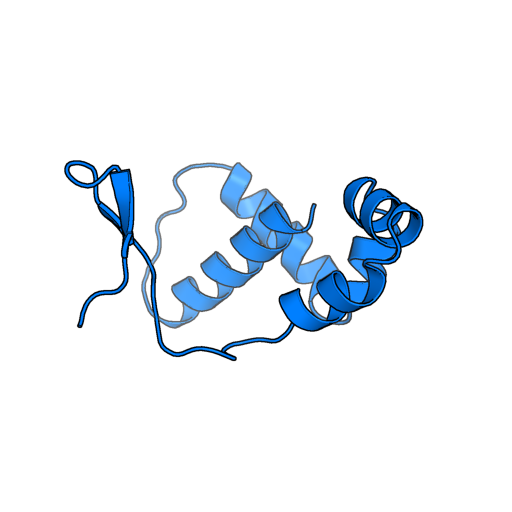A CA 1
ATOM 622 C C . ASN A 1 79 ? -11.768 -10.431 15.623 1.00 96.69 79 ASN A C 1
ATOM 624 O O . ASN A 1 79 ? -11.381 -11.590 15.458 1.00 96.69 79 ASN A O 1
ATOM 628 N N . ARG A 1 80 ? -11.508 -9.742 16.743 1.00 96.44 80 ARG A N 1
ATOM 629 C CA . ARG A 1 80 ? -10.640 -10.237 17.827 1.00 96.44 80 ARG A CA 1
ATOM 630 C C . ARG A 1 80 ? -11.221 -11.424 18.594 1.00 96.44 80 ARG A C 1
ATOM 632 O O . ARG A 1 80 ? -10.447 -12.250 19.067 1.00 96.44 80 ARG A O 1
ATOM 639 N N . GLU A 1 81 ? -12.542 -11.513 18.710 1.00 96.88 81 GLU A N 1
ATOM 640 C CA . GLU A 1 81 ? -13.222 -12.590 19.438 1.00 96.88 81 GLU A CA 1
ATOM 641 C C . GLU A 1 81 ? -13.170 -13.897 18.645 1.00 96.88 81 GLU A C 1
ATOM 643 O O . GLU A 1 81 ? -12.693 -14.919 19.130 1.00 96.88 81 GLU A O 1
ATOM 648 N N . SER A 1 82 ? -13.591 -13.842 17.381 1.00 96.75 82 SER A N 1
ATOM 649 C CA . SER A 1 82 ? -13.594 -15.003 16.483 1.00 96.75 82 SER A CA 1
ATOM 650 C C . SER A 1 82 ? -12.218 -15.338 15.897 1.00 96.75 82 SER A C 1
ATOM 652 O O . SER A 1 82 ? -12.051 -16.425 15.345 1.00 96.75 82 SER A O 1
ATOM 654 N N . LYS A 1 83 ? -11.240 -14.424 16.009 1.00 97.31 83 LYS A N 1
ATOM 655 C CA . LYS A 1 83 ? -9.895 -14.507 15.409 1.00 97.31 83 LYS A CA 1
ATOM 656 C C . LYS A 1 83 ? -9.916 -14.701 13.885 1.00 97.31 83 LYS A C 1
ATOM 658 O O . LYS A 1 83 ? -9.095 -15.433 13.335 1.00 97.31 83 LYS A O 1
ATOM 663 N N . LYS A 1 84 ? -10.865 -14.063 13.196 1.00 96.56 84 LYS A N 1
ATOM 664 C CA . LYS A 1 84 ? -11.059 -14.170 11.739 1.00 96.56 84 LYS A CA 1
ATOM 665 C C . LYS A 1 84 ? -11.122 -12.795 11.078 1.00 96.56 84 LYS A C 1
ATOM 667 O O . LYS A 1 84 ? -11.486 -11.807 11.716 1.00 96.56 84 LYS A O 1
ATOM 672 N N . LEU A 1 85 ? -10.777 -12.748 9.791 1.00 95.56 85 LEU A N 1
ATOM 673 C CA . LEU A 1 85 ? -11.111 -11.618 8.925 1.00 95.56 85 LEU A CA 1
ATOM 674 C C . LEU A 1 85 ? -12.592 -11.711 8.549 1.00 95.56 85 LEU A C 1
ATOM 676 O O . LEU A 1 85 ? -13.045 -12.750 8.070 1.00 95.56 85 LEU A O 1
ATOM 680 N N . THR A 1 86 ? -13.320 -10.622 8.766 1.00 95.38 86 THR A N 1
ATOM 681 C CA . THR A 1 86 ? -14.757 -10.501 8.508 1.00 95.38 86 THR A CA 1
ATOM 682 C C . THR A 1 86 ? -15.016 -9.227 7.705 1.00 95.38 86 THR A C 1
ATOM 684 O O . THR A 1 86 ? -14.207 -8.300 7.715 1.00 95.38 86 THR A O 1
ATOM 687 N N . VAL A 1 87 ? -16.138 -9.173 6.992 1.00 93.06 87 VAL A N 1
ATOM 688 C CA . VAL A 1 87 ? -16.636 -7.960 6.331 1.00 93.06 87 VAL A CA 1
ATOM 689 C C . VAL A 1 87 ? -17.851 -7.441 7.094 1.00 93.06 87 VAL A C 1
ATOM 691 O O . VAL A 1 87 ? -18.646 -8.240 7.589 1.00 93.06 87 VAL A O 1
ATOM 694 N N . LEU A 1 88 ? -17.980 -6.119 7.224 1.00 79.38 88 LEU A N 1
ATOM 695 C CA . LEU A 1 88 ? -19.233 -5.529 7.697 1.00 79.38 88 LEU A CA 1
ATOM 696 C C . LEU A 1 88 ? -20.318 -5.874 6.670 1.00 79.38 88 LEU A C 1
ATOM 698 O O . LEU A 1 88 ? -20.120 -5.627 5.479 1.00 79.38 88 LEU A O 1
ATOM 702 N N . GLN A 1 89 ? -21.390 -6.515 7.135 1.00 62.38 89 GLN A N 1
ATOM 703 C CA . GLN A 1 89 ? -22.593 -6.753 6.338 1.00 62.38 89 GLN A CA 1
ATOM 704 C C . GLN A 1 89 ? -23.425 -5.479 6.243 1.00 62.38 89 GLN A C 1
ATOM 706 O O . GLN A 1 89 ? -23.462 -4.734 7.250 1.00 62.38 89 GLN A O 1
#

Secondary structure (DSSP, 8-state):
-HHHHHHHHHHHHHHTTS-----SHHHHHHHHHHHHHTT-HHHHHTTSHHHHHHHHTT-HHHHHHHT-SS-----EEEETTTTEEEE--